Protein AF-A0A537QPL7-F1 (afdb_monomer_lite)

Secondary structure (DSSP, 8-state):
-TTS-EEESS-S-TTTTTS-S-SS---SSEEE--S--GGGGGHHHHHHHHH-TT--EEEEEE-TT-HHHHHHHHHHHHHGGGGT-EEEEEE--SHHHHHHS-----S----EEEHHHHHHTT----HHHHTT-SEEE-

Radius of gyration: 18.98 Å; chains: 1; bounding box: 43×35×53 Å

Structure (mmCIF, N/CA/C/O backbone):
data_AF-A0A537QPL7-F1
#
_entry.id   AF-A0A537QPL7-F1
#
loop_
_atom_site.group_PDB
_atom_site.id
_atom_site.type_symbol
_atom_site.label_atom_id
_atom_site.label_alt_id
_atom_site.label_comp_id
_atom_site.label_asym_id
_atom_site.label_entity_id
_atom_site.label_seq_id
_atom_site.pdbx_PDB_ins_code
_atom_site.Cartn_x
_atom_site.Cartn_y
_atom_site.Cartn_z
_atom_site.occupancy
_atom_site.B_iso_or_equiv
_atom_site.auth_seq_id
_atom_site.auth_comp_id
_atom_site.auth_asym_id
_atom_site.auth_atom_id
_atom_site.pdbx_PDB_model_num
ATOM 1 N N . THR A 1 1 ? 13.970 6.867 -31.716 1.00 57.56 1 THR A N 1
ATOM 2 C CA . THR A 1 1 ? 13.272 7.610 -30.640 1.00 57.56 1 THR A CA 1
ATOM 3 C C . THR A 1 1 ? 14.039 7.660 -29.311 1.00 57.56 1 THR A C 1
ATOM 5 O O . THR A 1 1 ? 13.496 8.160 -28.341 1.00 57.56 1 THR A O 1
ATOM 8 N N . ARG A 1 2 ? 15.315 7.231 -29.242 1.00 64.94 2 ARG A N 1
ATOM 9 C CA . ARG A 1 2 ? 16.100 7.071 -27.993 1.00 64.94 2 ARG A CA 1
ATOM 10 C C . ARG A 1 2 ? 16.784 8.341 -27.443 1.00 64.94 2 ARG A C 1
ATOM 12 O O . ARG A 1 2 ? 17.618 8.237 -26.555 1.00 64.94 2 ARG A O 1
ATOM 19 N N . THR A 1 3 ? 16.497 9.521 -27.991 1.00 82.88 3 THR A N 1
ATOM 20 C CA . THR A 1 3 ? 17.221 10.768 -27.666 1.00 82.88 3 THR A CA 1
A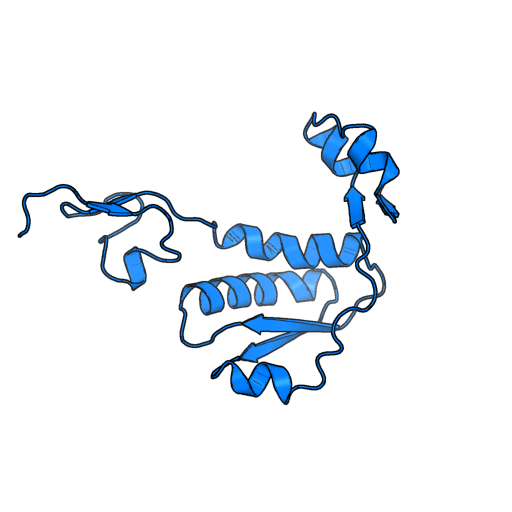TOM 21 C C . THR A 1 3 ? 16.399 11.791 -26.890 1.00 82.88 3 THR A C 1
ATOM 23 O O . THR A 1 3 ? 16.978 12.715 -26.330 1.00 82.88 3 THR A O 1
ATOM 26 N N . VAL A 1 4 ? 15.072 11.649 -26.836 1.00 92.06 4 VAL A N 1
ATOM 27 C CA . VAL A 1 4 ? 14.211 12.546 -26.050 1.00 92.06 4 VAL A CA 1
ATOM 28 C C . VAL A 1 4 ? 14.191 12.041 -24.607 1.00 92.06 4 VAL A C 1
ATOM 30 O O . VAL A 1 4 ? 13.799 10.891 -24.412 1.00 92.06 4 VAL A O 1
ATOM 33 N N . PRO A 1 5 ? 14.608 12.829 -23.600 1.00 92.75 5 PRO A N 1
ATOM 34 C CA . PRO A 1 5 ? 14.508 12.415 -22.204 1.00 92.75 5 PRO A CA 1
ATOM 35 C C . PRO A 1 5 ? 13.051 12.155 -21.804 1.00 92.75 5 PRO A C 1
ATOM 37 O O . PRO A 1 5 ? 12.174 12.972 -22.085 1.00 92.75 5 PRO A O 1
ATOM 40 N N . ILE A 1 6 ? 12.798 11.026 -21.145 1.00 93.19 6 ILE A N 1
ATOM 41 C CA . ILE A 1 6 ? 11.480 10.636 -20.637 1.00 93.19 6 ILE A CA 1
ATOM 42 C C . ILE A 1 6 ? 11.535 10.686 -19.114 1.00 93.19 6 ILE A C 1
ATOM 44 O O . ILE A 1 6 ? 12.391 10.049 -18.501 1.00 93.19 6 ILE A O 1
ATOM 48 N N . VAL A 1 7 ? 10.611 11.432 -18.509 1.00 93.44 7 VAL A N 1
ATOM 49 C CA . VAL A 1 7 ? 10.455 11.493 -17.053 1.00 93.44 7 VAL A CA 1
ATOM 50 C C . VAL A 1 7 ? 9.090 10.932 -16.682 1.00 93.44 7 VAL A C 1
ATOM 52 O O . VAL A 1 7 ? 8.070 11.529 -17.022 1.00 93.44 7 VAL A O 1
ATOM 55 N N . PHE A 1 8 ? 9.056 9.786 -16.003 1.00 91.00 8 PHE A N 1
ATOM 56 C CA . PHE A 1 8 ? 7.815 9.228 -15.471 1.00 91.00 8 PHE A CA 1
ATOM 57 C C . PHE A 1 8 ? 7.509 9.786 -14.075 1.00 91.00 8 PHE A C 1
ATOM 59 O O . PHE A 1 8 ? 8.403 9.987 -13.254 1.00 91.00 8 PHE A O 1
ATOM 66 N N . ALA A 1 9 ? 6.228 10.041 -13.803 1.00 86.75 9 ALA A N 1
ATOM 67 C CA . ALA A 1 9 ? 5.784 10.653 -12.548 1.00 86.75 9 ALA A CA 1
ATOM 68 C C . ALA A 1 9 ? 5.030 9.692 -11.616 1.00 86.75 9 ALA A C 1
ATOM 70 O O . ALA A 1 9 ? 4.877 9.999 -10.440 1.00 86.75 9 ALA A O 1
ATOM 71 N N . ASN A 1 10 ? 4.513 8.573 -12.134 1.00 81.69 10 ASN A N 1
ATOM 72 C CA . ASN A 1 10 ? 3.596 7.718 -11.379 1.00 81.69 10 ASN A CA 1
ATOM 73 C C . ASN A 1 10 ? 3.661 6.251 -11.832 1.00 81.69 10 ASN A C 1
ATOM 75 O O . ASN A 1 10 ? 2.658 5.647 -12.203 1.00 81.69 10 ASN A O 1
ATOM 79 N N . VAL A 1 11 ? 4.874 5.701 -11.889 1.00 84.25 11 VAL A N 1
ATOM 80 C CA . VAL A 1 11 ? 5.094 4.297 -12.262 1.00 84.25 11 VAL A CA 1
ATOM 81 C C . VAL A 1 11 ? 5.376 3.500 -10.999 1.00 84.25 11 VAL A C 1
ATOM 83 O O . VAL A 1 11 ? 6.274 3.846 -10.233 1.00 84.25 11 VAL A O 1
ATOM 86 N N . ALA A 1 12 ? 4.582 2.453 -10.780 1.00 79.19 12 ALA A N 1
ATOM 87 C CA . ALA A 1 12 ? 4.665 1.642 -9.573 1.00 79.19 12 ALA A CA 1
ATOM 88 C C . ALA A 1 12 ? 5.907 0.741 -9.554 1.00 79.19 12 ALA A C 1
ATOM 90 O O . ALA A 1 12 ? 6.526 0.611 -8.507 1.00 79.19 12 ALA A O 1
ATOM 91 N N . ASP A 1 13 ? 6.292 0.171 -10.699 1.00 84.50 13 ASP A N 1
ATOM 92 C CA . ASP A 1 13 ? 7.541 -0.581 -10.841 1.00 84.50 13 ASP A CA 1
ATOM 93 C C . ASP A 1 13 ? 8.175 -0.324 -12.219 1.00 84.50 13 ASP A C 1
ATOM 95 O O . ASP A 1 13 ? 7.786 -0.939 -13.214 1.00 84.50 13 ASP A O 1
ATOM 99 N N . PRO A 1 14 ? 9.109 0.636 -12.331 1.00 88.25 14 PRO A N 1
ATOM 100 C CA . PRO A 1 14 ? 9.710 0.977 -13.615 1.00 88.25 14 PRO A CA 1
ATOM 101 C C . PRO A 1 14 ? 10.740 -0.060 -14.084 1.00 88.25 14 PRO A C 1
ATOM 103 O O . PRO A 1 14 ? 11.089 -0.051 -15.265 1.00 88.25 14 PRO A O 1
ATOM 106 N N . VAL A 1 15 ? 11.231 -0.927 -13.188 1.00 88.50 15 VAL A N 1
ATOM 107 C CA . VAL A 1 15 ? 12.171 -2.000 -13.541 1.00 88.50 15 VAL A CA 1
ATOM 108 C C . VAL A 1 15 ? 11.401 -3.146 -14.182 1.00 88.50 15 VAL A C 1
ATOM 110 O O . VAL A 1 15 ? 11.720 -3.547 -15.297 1.00 88.50 15 VAL A O 1
ATOM 113 N N . ASP A 1 16 ? 10.339 -3.612 -13.527 1.00 85.19 16 ASP A N 1
ATOM 114 C CA . ASP A 1 16 ? 9.484 -4.680 -14.054 1.00 85.19 16 ASP A CA 1
ATOM 115 C C . ASP A 1 16 ? 8.754 -4.255 -15.341 1.00 85.19 16 ASP A C 1
ATOM 117 O O . ASP A 1 16 ? 8.661 -5.024 -16.296 1.00 85.19 16 ASP A O 1
ATOM 121 N N . ALA A 1 17 ? 8.348 -2.982 -15.440 1.00 85.88 17 ALA A N 1
ATOM 122 C CA . ALA A 1 17 ? 7.798 -2.415 -16.674 1.00 85.88 17 ALA A CA 1
ATOM 123 C C . ALA A 1 17 ? 8.831 -2.274 -17.816 1.00 85.88 17 ALA A C 1
ATOM 125 O O . ALA A 1 17 ? 8.465 -1.912 -18.937 1.00 85.88 17 ALA A O 1
ATOM 126 N N . GLY A 1 18 ? 10.121 -2.511 -17.547 1.00 89.12 18 GLY A N 1
ATOM 127 C CA . GLY A 1 18 ? 11.202 -2.402 -18.527 1.00 89.12 18 GLY A CA 1
ATOM 128 C C . GLY A 1 18 ? 11.526 -0.966 -18.946 1.00 89.12 18 GLY A C 1
ATOM 129 O O . GLY A 1 18 ? 12.123 -0.749 -20.002 1.00 89.12 18 GLY A O 1
ATOM 130 N N . PHE A 1 19 ? 11.121 0.031 -18.156 1.00 90.56 19 PHE A N 1
ATOM 131 C CA . PHE A 1 19 ? 11.454 1.432 -18.419 1.00 90.56 19 PHE A CA 1
ATOM 132 C C . PHE A 1 19 ? 12.895 1.755 -18.031 1.00 90.56 19 PHE A C 1
ATOM 134 O O . PHE A 1 19 ? 13.505 2.624 -18.654 1.00 90.56 19 PHE A O 1
ATOM 141 N N . VAL A 1 20 ? 13.427 1.080 -17.010 1.00 92.94 20 VAL A N 1
ATOM 142 C CA . VAL A 1 20 ? 14.781 1.294 -16.487 1.00 92.94 20 VAL A CA 1
ATOM 143 C C . VAL A 1 20 ? 15.443 -0.036 -16.118 1.00 92.94 20 VAL A C 1
ATOM 145 O O . VAL A 1 20 ? 14.769 -0.942 -15.641 1.00 92.94 20 VAL A O 1
ATOM 148 N N . ASP A 1 21 ? 16.766 -0.142 -16.267 1.00 93.75 21 ASP A N 1
ATOM 149 C CA . ASP A 1 21 ? 17.511 -1.358 -15.886 1.00 93.75 21 ASP A CA 1
ATOM 150 C C . ASP A 1 21 ? 17.548 -1.562 -14.361 1.00 93.75 21 ASP 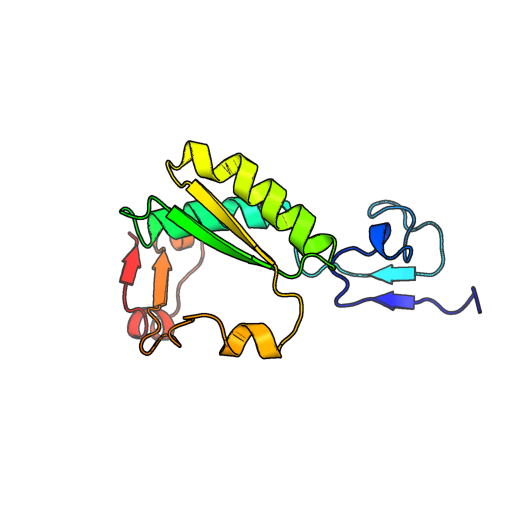A C 1
ATOM 152 O O . ASP A 1 21 ? 17.558 -2.683 -13.855 1.00 93.75 21 ASP A O 1
ATOM 156 N N . SER A 1 22 ? 17.619 -0.461 -13.607 1.00 92.62 22 SER A N 1
ATOM 157 C CA . SER A 1 22 ? 17.597 -0.454 -12.144 1.00 92.62 22 SER A CA 1
ATOM 158 C C . SER A 1 22 ? 17.218 0.925 -11.603 1.00 92.62 22 SER A C 1
ATOM 160 O O . SER A 1 22 ? 17.418 1.940 -12.274 1.00 92.62 22 SER A O 1
ATOM 162 N N . LEU A 1 23 ? 16.757 0.982 -10.350 1.00 88.44 23 LEU A N 1
ATOM 163 C CA . LEU A 1 23 ? 16.424 2.252 -9.689 1.00 88.44 23 LEU A CA 1
ATOM 164 C C . LEU A 1 23 ? 17.651 3.153 -9.495 1.00 88.44 23 LEU A C 1
ATOM 166 O O . LEU A 1 23 ? 17.569 4.366 -9.658 1.00 88.44 23 LEU A O 1
ATOM 170 N N . ALA A 1 24 ? 18.804 2.564 -9.167 1.00 91.31 24 ALA A N 1
ATOM 171 C CA . ALA A 1 24 ? 20.035 3.318 -8.937 1.00 91.31 24 ALA A CA 1
ATOM 172 C C . ALA A 1 24 ? 20.704 3.781 -10.243 1.00 91.31 24 ALA A C 1
ATOM 174 O O . ALA A 1 24 ? 21.425 4.780 -10.251 1.00 91.31 24 ALA A O 1
ATOM 175 N N . ARG A 1 25 ? 20.519 3.035 -11.339 1.00 93.38 25 ARG A N 1
ATOM 176 C CA . ARG A 1 25 ? 21.120 3.303 -12.652 1.00 93.38 25 ARG A CA 1
ATOM 177 C C . ARG A 1 25 ? 20.136 2.913 -13.761 1.00 93.38 25 ARG A C 1
ATOM 179 O O . ARG A 1 25 ? 20.075 1.733 -14.105 1.00 93.38 25 ARG A O 1
ATOM 186 N N . PRO A 1 26 ? 19.407 3.884 -14.339 1.00 93.44 26 PRO A N 1
ATOM 187 C CA . PRO A 1 26 ? 18.341 3.582 -15.290 1.00 93.44 26 PRO A CA 1
ATOM 188 C C . PRO A 1 26 ? 18.760 2.991 -16.642 1.00 93.44 26 PRO A C 1
ATOM 190 O O . PRO A 1 26 ? 17.937 2.373 -17.305 1.00 93.44 26 PRO A O 1
ATOM 193 N N . GLY A 1 27 ? 20.011 3.191 -17.073 1.00 93.56 27 GLY A N 1
ATOM 194 C CA . GLY A 1 27 ? 20.573 2.548 -18.273 1.00 93.56 27 GLY A CA 1
ATOM 195 C C . GLY A 1 27 ? 20.154 3.134 -19.633 1.00 93.56 27 GLY A C 1
ATOM 196 O O . GLY A 1 27 ? 20.768 2.809 -20.648 1.00 93.56 27 GLY A O 1
ATOM 197 N N . GLY A 1 28 ? 19.176 4.047 -19.677 1.00 92.25 28 GLY A N 1
ATOM 198 C CA . GLY A 1 28 ? 18.661 4.645 -20.917 1.00 92.25 28 GLY A CA 1
ATOM 199 C C . GLY A 1 28 ? 18.284 6.127 -20.804 1.00 92.25 28 GLY A C 1
ATOM 200 O O . GLY A 1 28 ? 18.816 6.864 -19.979 1.00 92.25 28 GLY A O 1
ATOM 201 N N . ASN A 1 29 ? 17.357 6.577 -21.657 1.00 94.31 29 ASN A N 1
ATOM 202 C CA . ASN A 1 29 ? 16.837 7.953 -21.673 1.00 94.31 29 ASN A CA 1
ATOM 203 C C . ASN A 1 29 ? 15.597 8.159 -20.780 1.00 94.31 29 ASN A C 1
ATOM 205 O O . ASN A 1 29 ? 15.017 9.245 -20.810 1.00 94.31 29 ASN A O 1
ATOM 209 N N . ALA A 1 30 ? 15.176 7.137 -20.029 1.00 93.94 30 ALA A N 1
ATOM 210 C CA . ALA A 1 30 ? 14.047 7.192 -19.106 1.00 93.94 30 ALA A CA 1
ATOM 211 C C . ALA A 1 30 ? 14.520 7.260 -17.645 1.00 93.94 30 ALA A C 1
ATOM 213 O O . ALA A 1 30 ? 15.464 6.580 -17.249 1.00 93.94 30 ALA A O 1
ATOM 214 N N . THR A 1 31 ? 13.859 8.095 -16.847 1.00 93.38 31 THR A N 1
ATOM 215 C CA . THR A 1 31 ? 14.058 8.242 -15.395 1.00 93.38 31 THR A CA 1
ATOM 216 C C . THR A 1 31 ? 12.761 8.745 -14.752 1.00 93.38 31 THR A C 1
ATOM 218 O O . THR A 1 31 ? 11.799 9.022 -15.468 1.00 93.38 31 THR A O 1
ATOM 221 N N . GLY A 1 32 ? 12.690 8.883 -13.428 1.00 90.69 32 GLY A N 1
ATOM 222 C CA . GLY A 1 32 ? 11.501 9.445 -12.790 1.00 90.69 32 GLY A CA 1
ATOM 223 C C . GLY A 1 32 ? 11.336 9.121 -11.313 1.00 90.69 32 GLY A C 1
ATOM 224 O O . GLY A 1 32 ? 12.304 8.852 -10.605 1.00 90.69 32 GLY A O 1
ATOM 225 N N . PHE A 1 33 ? 10.082 9.170 -10.869 1.00 85.88 33 PHE A N 1
ATOM 226 C CA . PHE A 1 33 ? 9.678 8.980 -9.478 1.00 85.88 33 PHE A CA 1
ATOM 227 C C . PHE A 1 33 ? 8.725 7.791 -9.341 1.00 85.88 33 PHE A C 1
ATOM 229 O O . PHE A 1 33 ? 7.841 7.586 -10.177 1.00 85.88 33 PHE A O 1
ATOM 236 N N . MET A 1 34 ? 8.901 7.030 -8.262 1.00 80.56 34 MET A N 1
ATOM 237 C CA . MET A 1 34 ? 7.962 5.997 -7.828 1.00 80.56 34 MET A CA 1
ATOM 238 C C . MET A 1 34 ? 6.999 6.573 -6.791 1.00 80.56 34 MET A C 1
ATOM 240 O O . MET A 1 34 ? 7.402 7.375 -5.949 1.00 80.56 34 MET A O 1
ATOM 244 N N . GLN A 1 35 ? 5.735 6.146 -6.838 1.00 67.56 35 GLN A N 1
ATOM 245 C CA . GLN A 1 35 ? 4.703 6.613 -5.906 1.00 67.56 35 GLN A CA 1
ATOM 246 C C . GLN A 1 35 ? 4.853 6.002 -4.504 1.00 67.56 35 GLN A C 1
ATOM 248 O O . GLN A 1 35 ? 4.577 6.670 -3.512 1.00 67.56 35 GLN A O 1
ATOM 253 N N . PHE A 1 36 ? 5.293 4.743 -4.417 1.00 66.69 36 PHE A N 1
ATOM 254 C CA . PHE A 1 36 ? 5.403 4.009 -3.159 1.00 66.69 36 PHE A CA 1
ATOM 255 C C . PHE A 1 36 ? 6.665 3.149 -3.123 1.00 66.69 36 PHE A C 1
ATOM 257 O O . PHE A 1 36 ? 7.025 2.515 -4.112 1.00 66.69 36 PHE A O 1
ATOM 264 N N . GLU A 1 37 ? 7.304 3.107 -1.956 1.00 70.12 37 GLU A N 1
ATOM 265 C CA . GLU A 1 37 ? 8.330 2.119 -1.618 1.00 70.12 37 GLU A CA 1
ATOM 266 C C . GLU A 1 37 ? 7.608 0.881 -1.048 1.00 70.12 37 GLU A C 1
ATOM 268 O O . GLU A 1 37 ? 6.730 1.013 -0.190 1.00 70.12 37 GLU A O 1
ATOM 273 N N . TYR A 1 38 ? 7.929 -0.315 -1.544 1.00 71.69 38 TYR A N 1
ATOM 274 C CA . TYR A 1 38 ? 7.346 -1.589 -1.109 1.00 71.69 38 TYR A CA 1
ATOM 275 C C . TYR A 1 38 ? 7.404 -1.836 0.406 1.00 71.69 38 TYR A C 1
ATOM 277 O O . TYR A 1 38 ? 6.470 -2.401 0.972 1.00 71.69 38 TYR A O 1
ATOM 285 N N . SER A 1 39 ? 8.458 -1.386 1.079 1.00 73.06 39 SER A N 1
ATOM 286 C CA . SER A 1 39 ? 8.674 -1.490 2.519 1.00 73.06 39 SER A CA 1
ATOM 287 C C . SER A 1 39 ? 7.612 -0.757 3.333 1.00 73.06 39 SER A C 1
ATOM 289 O O . SER A 1 39 ? 7.296 -1.188 4.444 1.00 73.06 39 SER A O 1
ATOM 291 N N . LEU A 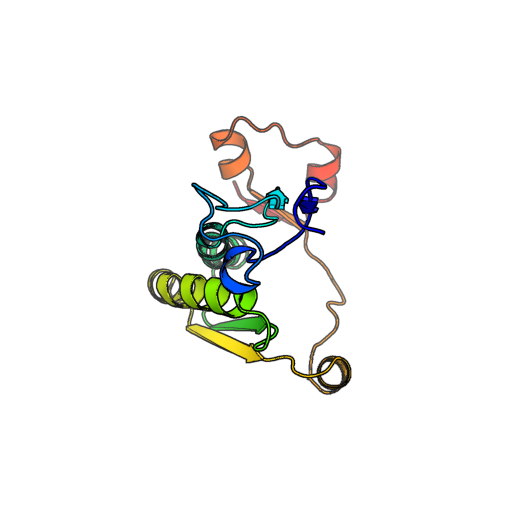1 40 ? 6.980 0.281 2.772 1.00 83.38 40 LEU A N 1
ATOM 292 C CA . LEU A 1 40 ? 5.877 0.974 3.432 1.00 83.38 40 LEU A CA 1
ATOM 293 C C . LEU A 1 40 ? 4.672 0.049 3.646 1.00 83.38 40 LEU A C 1
ATOM 295 O O . LEU A 1 40 ? 3.971 0.188 4.647 1.00 83.38 40 LEU A O 1
ATOM 299 N N . ALA A 1 41 ? 4.457 -0.931 2.764 1.00 87.19 41 ALA A N 1
ATOM 300 C CA . ALA A 1 41 ? 3.340 -1.865 2.884 1.00 87.19 41 ALA A CA 1
ATOM 301 C C . ALA A 1 41 ? 3.408 -2.690 4.183 1.00 87.19 41 ALA A C 1
ATOM 303 O O . ALA A 1 41 ? 2.373 -3.042 4.743 1.00 87.19 41 ALA A O 1
ATOM 304 N N . GLY A 1 42 ? 4.611 -2.925 4.725 1.00 89.44 42 GLY A N 1
ATOM 305 C CA . GLY A 1 42 ? 4.799 -3.602 6.012 1.00 89.44 42 GLY A CA 1
ATOM 306 C C . GLY A 1 42 ? 4.258 -2.815 7.211 1.00 89.44 42 GLY A C 1
ATOM 307 O O . GLY A 1 42 ? 3.925 -3.413 8.229 1.00 89.44 42 GLY A O 1
ATOM 308 N N . LYS A 1 43 ? 4.102 -1.490 7.083 1.00 91.56 43 LYS A N 1
ATOM 309 C CA . LYS A 1 43 ? 3.537 -0.627 8.130 1.00 91.56 43 LYS A CA 1
ATOM 310 C C . LYS A 1 43 ? 2.016 -0.629 8.171 1.00 91.56 43 LYS A C 1
ATOM 312 O O . LYS A 1 43 ? 1.451 -0.289 9.205 1.00 91.56 43 LYS A O 1
ATOM 317 N N . TRP A 1 44 ? 1.335 -1.023 7.096 1.00 92.69 44 TRP A N 1
ATOM 318 C CA . TRP A 1 44 ? -0.129 -1.025 7.091 1.00 92.69 44 TRP A CA 1
ATOM 319 C C . TRP A 1 44 ? -0.735 -2.025 8.086 1.00 92.69 44 TRP A C 1
ATOM 321 O O . TRP A 1 44 ? -1.653 -1.629 8.797 1.00 92.69 44 TRP A O 1
ATOM 331 N N . PRO A 1 45 ? -0.230 -3.268 8.229 1.00 93.56 45 PRO A N 1
ATOM 332 C CA . PRO A 1 45 ? -0.686 -4.172 9.285 1.00 93.56 45 PRO A CA 1
ATOM 333 C C . PRO A 1 45 ? -0.400 -3.658 10.701 1.00 93.56 45 PRO A C 1
ATOM 335 O O . PRO A 1 45 ? -1.222 -3.860 11.591 1.00 93.56 45 PRO A O 1
ATOM 338 N N . GLU A 1 46 ? 0.739 -2.985 10.913 1.00 91.50 46 GLU A N 1
ATOM 339 C CA . GLU A 1 46 ? 1.068 -2.360 12.204 1.00 91.50 46 GLU A CA 1
ATOM 340 C C . GLU A 1 46 ? 0.035 -1.279 12.543 1.00 91.50 46 GLU A C 1
ATOM 342 O O . GLU A 1 46 ? -0.583 -1.322 13.603 1.00 91.50 46 GLU A O 1
ATOM 347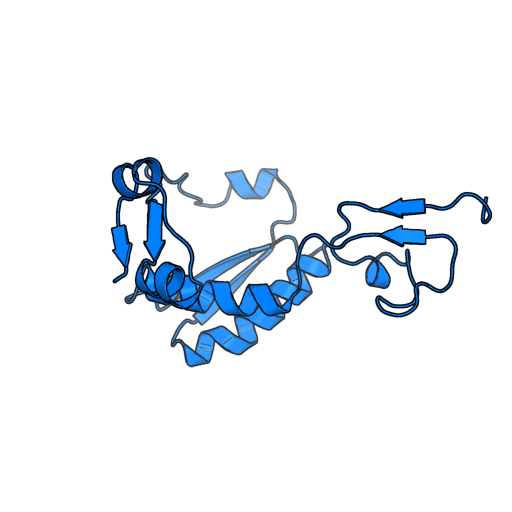 N N . LEU A 1 47 ? -0.230 -0.375 11.596 1.00 91.94 47 LEU A N 1
ATOM 348 C CA . LEU A 1 47 ? -1.231 0.677 11.747 1.00 91.94 47 LEU A CA 1
ATOM 349 C C . LEU A 1 47 ? -2.643 0.106 11.939 1.00 91.94 47 LEU A C 1
ATOM 351 O O . LEU A 1 47 ? -3.391 0.581 12.788 1.00 91.94 47 LEU A O 1
ATOM 355 N N . LEU A 1 48 ? -3.006 -0.942 11.194 1.00 91.31 48 LEU A N 1
ATOM 356 C CA . LEU A 1 48 ? -4.285 -1.633 11.364 1.00 91.31 48 LEU A CA 1
ATOM 357 C C . LEU A 1 48 ? -4.428 -2.191 12.783 1.00 91.31 48 LEU A C 1
ATOM 359 O O . LEU A 1 48 ? -5.514 -2.137 13.350 1.00 91.31 48 LEU A O 1
ATOM 363 N N . ARG A 1 49 ? -3.341 -2.705 13.369 1.00 89.94 49 ARG A N 1
ATOM 364 C CA . ARG A 1 49 ? -3.334 -3.201 14.747 1.00 89.94 49 ARG A CA 1
ATOM 365 C C . ARG A 1 49 ? -3.423 -2.077 15.777 1.00 89.94 49 ARG A C 1
ATOM 367 O O . ARG A 1 49 ? -4.037 -2.287 16.818 1.00 89.94 49 ARG A O 1
ATOM 374 N N . GLU A 1 50 ? -2.821 -0.922 15.505 1.00 89.75 50 GLU A N 1
ATOM 375 C CA . GLU A 1 50 ? -2.948 0.264 16.360 1.00 89.75 50 GLU A CA 1
ATOM 376 C C . GLU A 1 50 ? -4.386 0.791 16.384 1.00 89.75 50 GLU A C 1
ATOM 378 O O . GLU A 1 50 ? -4.901 1.068 17.461 1.00 89.75 50 GLU A O 1
ATOM 383 N N . ILE A 1 51 ? -5.035 0.874 15.218 1.00 89.56 51 ILE A N 1
ATOM 384 C CA . ILE A 1 51 ? -6.418 1.360 15.076 1.00 89.56 51 ILE A CA 1
ATOM 385 C C . ILE A 1 51 ? -7.426 0.320 15.583 1.00 89.56 51 ILE A C 1
ATOM 387 O O . ILE A 1 51 ? -8.390 0.643 16.264 1.00 89.56 51 ILE A O 1
ATOM 391 N N . ALA A 1 52 ? -7.221 -0.957 15.260 1.00 89.50 52 ALA A N 1
ATOM 392 C CA . ALA A 1 52 ? -8.149 -2.032 15.594 1.00 89.50 52 ALA A CA 1
ATOM 393 C C . ALA A 1 52 ? -7.417 -3.198 16.289 1.00 89.50 52 ALA A C 1
ATOM 395 O O . ALA A 1 52 ? -7.144 -4.237 15.672 1.00 89.50 52 ALA A O 1
ATOM 396 N N . PRO A 1 53 ? -7.146 -3.087 17.606 1.00 90.69 53 PRO A N 1
ATOM 397 C CA . PRO A 1 53 ? -6.335 -4.058 18.348 1.00 90.69 53 PRO A CA 1
ATOM 398 C C . PRO A 1 53 ? -6.872 -5.496 18.339 1.00 90.69 53 PRO A C 1
ATOM 400 O O . PRO A 1 53 ? -6.114 -6.443 18.543 1.00 90.69 53 PRO A O 1
ATOM 403 N N . GLY A 1 54 ? -8.178 -5.674 18.112 1.00 92.44 54 GLY A N 1
ATOM 404 C CA . GLY A 1 54 ? -8.843 -6.980 18.062 1.00 92.44 54 GLY A CA 1
ATOM 405 C C . GLY A 1 54 ? -8.766 -7.701 16.711 1.00 92.44 54 GLY A C 1
ATOM 406 O O . GLY A 1 54 ? -9.240 -8.833 16.606 1.00 92.44 54 GLY A O 1
ATOM 407 N N . VAL A 1 55 ? -8.197 -7.081 15.670 1.00 93.81 55 VAL A N 1
ATOM 408 C CA . VAL A 1 55 ? -8.097 -7.702 14.341 1.00 93.81 55 VAL A CA 1
ATOM 409 C C . VAL A 1 55 ? -7.158 -8.904 14.387 1.00 93.81 55 VAL A C 1
ATOM 411 O O . VAL A 1 55 ? -5.991 -8.791 14.754 1.00 93.81 55 VAL A O 1
ATOM 414 N N . THR A 1 56 ? -7.677 -10.060 13.976 1.00 94.69 56 THR A N 1
ATOM 415 C CA . THR A 1 56 ? -6.933 -11.328 13.852 1.00 94.69 56 THR A CA 1
ATOM 416 C C . THR A 1 56 ? -6.881 -11.844 12.417 1.00 94.69 56 THR A C 1
ATOM 418 O O . THR A 1 56 ? -6.050 -12.688 12.098 1.00 94.69 56 THR A O 1
ATOM 421 N N . ARG A 1 57 ? -7.748 -11.329 11.537 1.00 93.94 57 ARG A N 1
ATOM 422 C CA . ARG A 1 57 ? -7.811 -11.672 10.115 1.00 93.94 57 ARG A CA 1
ATOM 423 C C . ARG A 1 57 ? -8.047 -10.419 9.290 1.00 93.94 57 ARG A C 1
ATOM 425 O O . ARG A 1 57 ? -8.918 -9.6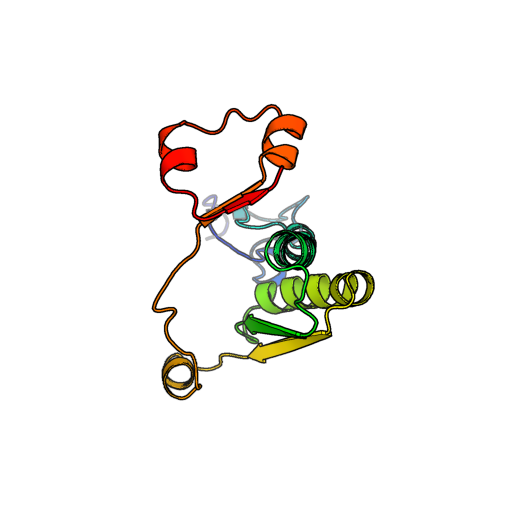25 9.636 1.00 93.94 57 ARG A O 1
ATOM 432 N N . ALA A 1 58 ? -7.318 -10.279 8.193 1.00 93.12 58 ALA A N 1
ATOM 433 C CA . ALA A 1 58 ? -7.503 -9.200 7.234 1.00 93.12 58 ALA A CA 1
ATOM 434 C C . ALA A 1 58 ? -7.409 -9.734 5.801 1.00 93.12 58 ALA A C 1
ATOM 436 O O . ALA A 1 58 ? -6.672 -10.677 5.510 1.00 93.12 58 ALA A O 1
ATOM 437 N N . ALA A 1 59 ? -8.162 -9.125 4.892 1.00 91.38 59 ALA A N 1
ATOM 438 C CA . ALA A 1 59 ? -8.075 -9.432 3.474 1.00 91.38 59 ALA A CA 1
ATOM 439 C C . ALA A 1 59 ? -7.435 -8.253 2.734 1.00 91.38 59 ALA A C 1
ATOM 441 O O . ALA A 1 59 ? -7.773 -7.099 2.997 1.00 91.38 59 ALA A O 1
ATOM 442 N N . VAL A 1 60 ? -6.502 -8.542 1.828 1.00 90.75 60 VAL A N 1
ATOM 443 C CA . VAL A 1 60 ? -5.799 -7.536 1.026 1.00 90.75 60 VAL A CA 1
ATOM 444 C C . VAL A 1 60 ? -6.331 -7.595 -0.394 1.00 90.75 60 VAL A C 1
ATOM 446 O O . VAL A 1 60 ? -6.046 -8.533 -1.140 1.00 90.75 60 VAL A O 1
ATOM 449 N N . LEU A 1 61 ? -7.111 -6.585 -0.756 1.00 87.00 61 LEU A N 1
ATOM 450 C CA . LEU A 1 61 ? -7.620 -6.406 -2.105 1.00 87.00 61 LEU A CA 1
ATOM 451 C C . LEU A 1 61 ? -6.481 -5.895 -2.989 1.00 87.00 61 LEU A C 1
ATOM 453 O O . LEU A 1 61 ? -5.862 -4.877 -2.682 1.00 87.00 61 LEU A O 1
ATOM 457 N N . ARG A 1 62 ? -6.188 -6.615 -4.069 1.00 84.69 62 ARG A N 1
ATOM 458 C CA . ARG A 1 62 ? -5.093 -6.302 -4.990 1.00 84.69 62 ARG A CA 1
ATOM 459 C C . ARG A 1 62 ? -5.447 -6.706 -6.412 1.00 84.69 62 ARG A C 1
ATOM 461 O O . ARG A 1 62 ? -6.228 -7.627 -6.621 1.00 84.69 62 ARG A O 1
ATOM 468 N N . ASP A 1 63 ? -4.802 -6.079 -7.381 1.00 82.94 63 ASP A N 1
ATOM 469 C CA . ASP A 1 63 ? -4.751 -6.603 -8.742 1.00 82.94 63 ASP A CA 1
ATOM 470 C C . ASP A 1 63 ? -3.548 -7.553 -8.858 1.00 82.94 63 ASP A C 1
ATOM 472 O O . ASP A 1 63 ? -2.412 -7.187 -8.542 1.00 82.94 63 ASP A O 1
ATOM 476 N N . ALA A 1 64 ? -3.796 -8.797 -9.268 1.00 80.19 64 ALA A N 1
ATOM 477 C CA . ALA A 1 64 ? -2.740 -9.791 -9.432 1.00 80.19 64 ALA A CA 1
ATOM 478 C C . ALA A 1 64 ? -1.898 -9.601 -10.694 1.00 80.19 64 ALA A C 1
ATOM 480 O O . ALA A 1 64 ? -0.789 -10.133 -10.744 1.00 80.19 64 ALA A O 1
ATOM 481 N N . ALA A 1 65 ? -2.410 -8.867 -11.682 1.00 81.94 65 ALA A N 1
ATOM 482 C CA . ALA A 1 65 ? -1.707 -8.552 -12.917 1.00 81.94 65 ALA A CA 1
ATOM 483 C C . ALA A 1 65 ? -0.684 -7.420 -12.735 1.00 81.94 65 ALA A C 1
ATOM 485 O O . ALA A 1 65 ? 0.174 -7.232 -13.595 1.00 81.94 65 ALA A O 1
ATOM 486 N N . ILE A 1 66 ? -0.745 -6.683 -11.621 1.00 79.06 66 ILE A N 1
ATOM 487 C CA . ILE A 1 66 ? 0.183 -5.593 -11.320 1.00 79.06 66 ILE A CA 1
ATOM 488 C C . ILE A 1 66 ? 1.267 -6.105 -10.365 1.00 79.06 66 ILE A C 1
ATOM 490 O O . ILE A 1 66 ? 0.997 -6.431 -9.205 1.00 79.06 66 ILE A O 1
ATOM 494 N N . SER A 1 67 ? 2.515 -6.139 -10.838 1.00 79.88 67 SER A N 1
ATOM 495 C CA . SER A 1 67 ? 3.685 -6.590 -10.069 1.00 79.88 67 SER A CA 1
ATOM 496 C C . SER A 1 67 ? 3.856 -5.842 -8.754 1.00 79.88 67 SER A C 1
ATOM 498 O O . SER A 1 67 ? 4.157 -6.461 -7.732 1.00 79.88 67 SER A O 1
ATOM 500 N N . SER A 1 68 ? 3.548 -4.545 -8.726 1.00 79.00 68 SER A N 1
ATOM 501 C CA . SER A 1 68 ? 3.608 -3.776 -7.487 1.00 79.00 68 SER A CA 1
ATOM 502 C C . SER A 1 68 ? 2.626 -4.274 -6.424 1.00 79.00 68 SER A C 1
ATOM 504 O O . SER A 1 68 ? 2.992 -4.387 -5.254 1.00 79.00 68 SER A O 1
ATOM 506 N N . GLY A 1 69 ? 1.414 -4.675 -6.819 1.00 82.56 69 GLY A N 1
ATOM 507 C CA . GLY A 1 69 ? 0.445 -5.304 -5.923 1.00 82.56 69 GLY A CA 1
ATOM 508 C C . GLY A 1 69 ? 0.907 -6.678 -5.429 1.00 82.56 69 GLY A C 1
ATOM 509 O O . GLY A 1 69 ? 0.515 -7.112 -4.345 1.00 82.56 69 GLY A O 1
ATOM 510 N N . VAL A 1 70 ? 1.738 -7.391 -6.203 1.00 86.31 70 VAL A N 1
ATOM 511 C CA . VAL A 1 70 ? 2.380 -8.656 -5.782 1.00 86.31 70 VAL A CA 1
ATOM 512 C C . VAL A 1 70 ? 3.454 -8.383 -4.743 1.00 86.31 70 VAL A C 1
ATOM 514 O O . VAL A 1 70 ? 3.422 -8.989 -3.671 1.00 86.31 70 VAL A O 1
ATOM 517 N N . GLY A 1 71 ? 4.345 -7.432 -5.020 1.00 86.56 71 GLY A N 1
ATOM 518 C CA . GLY A 1 71 ? 5.404 -7.029 -4.098 1.00 86.56 71 GLY A CA 1
ATOM 519 C C . GLY A 1 71 ? 4.854 -6.532 -2.760 1.00 86.56 71 GLY A C 1
ATOM 520 O O . GLY A 1 71 ? 5.275 -7.005 -1.707 1.00 86.56 71 GLY A O 1
ATOM 521 N N . GLN A 1 72 ? 3.853 -5.648 -2.786 1.00 88.81 72 GLN A N 1
ATOM 522 C CA . GLN A 1 72 ? 3.214 -5.120 -1.575 1.00 88.81 72 GLN A CA 1
ATOM 523 C C . GLN A 1 72 ? 2.576 -6.224 -0.723 1.00 88.81 72 GLN A C 1
ATOM 525 O O . GLN A 1 72 ? 2.784 -6.259 0.490 1.00 88.81 72 GLN A O 1
ATOM 530 N N . PHE A 1 73 ? 1.835 -7.154 -1.340 1.00 91.50 73 PHE A N 1
ATOM 531 C CA . PHE A 1 73 ? 1.222 -8.257 -0.601 1.00 91.50 73 PHE A CA 1
ATOM 532 C C . PHE A 1 73 ? 2.269 -9.184 0.026 1.00 91.50 73 PHE A C 1
ATOM 534 O O . PHE A 1 73 ? 2.106 -9.578 1.177 1.00 91.50 73 PHE A O 1
ATOM 541 N N . ALA A 1 74 ? 3.362 -9.485 -0.682 1.00 91.19 74 ALA A N 1
ATOM 542 C CA . ALA A 1 74 ? 4.439 -10.312 -0.139 1.00 91.19 74 ALA A CA 1
ATOM 543 C C . ALA A 1 74 ? 5.069 -9.686 1.120 1.00 91.19 74 ALA A C 1
ATOM 545 O O . ALA A 1 74 ? 5.303 -10.386 2.106 1.00 91.19 74 ALA A O 1
ATOM 546 N N . VAL A 1 75 ? 5.281 -8.364 1.122 1.00 92.69 75 VAL A N 1
ATOM 547 C CA . VAL A 1 75 ? 5.778 -7.634 2.301 1.00 92.69 75 VAL A CA 1
ATOM 548 C C . VAL A 1 75 ? 4.769 -7.697 3.452 1.00 92.69 75 VAL A C 1
ATOM 550 O O . VAL A 1 75 ? 5.144 -8.027 4.576 1.00 92.69 75 VAL A O 1
ATOM 553 N N . ILE A 1 76 ? 3.484 -7.444 3.185 1.00 94.75 76 ILE A N 1
ATOM 554 C CA . ILE A 1 76 ? 2.412 -7.539 4.192 1.00 94.75 76 ILE A CA 1
ATOM 555 C C . ILE A 1 76 ? 2.358 -8.944 4.802 1.00 94.75 76 ILE A C 1
ATOM 557 O O . ILE A 1 76 ? 2.334 -9.091 6.024 1.00 94.75 76 ILE A O 1
ATOM 561 N N . GLN A 1 77 ? 2.375 -9.976 3.958 1.00 94.81 77 GLN A N 1
ATOM 562 C CA . GLN A 1 77 ? 2.312 -11.376 4.367 1.00 94.81 77 GLN A CA 1
ATOM 563 C C . GLN A 1 77 ? 3.503 -11.783 5.240 1.00 94.81 77 GLN A C 1
ATOM 565 O O . GLN A 1 77 ? 3.334 -12.585 6.156 1.00 94.81 77 GLN A O 1
ATOM 570 N N . ALA A 1 78 ? 4.686 -11.213 4.999 1.00 94.25 78 ALA A N 1
ATOM 571 C CA . ALA A 1 78 ? 5.868 -11.476 5.811 1.00 94.25 78 ALA A CA 1
ATOM 572 C C . ALA A 1 78 ? 5.764 -10.885 7.230 1.00 94.25 78 ALA A C 1
ATOM 574 O O . ALA A 1 78 ? 6.251 -11.494 8.181 1.00 94.25 78 ALA A O 1
ATOM 575 N N . VAL A 1 79 ? 5.130 -9.716 7.390 1.00 94.50 79 VAL A N 1
ATOM 576 C CA . VAL A 1 79 ? 5.070 -8.999 8.680 1.00 94.50 79 VAL A CA 1
ATOM 577 C C . VAL A 1 79 ? 3.843 -9.385 9.511 1.00 94.50 79 VAL A C 1
ATOM 579 O O . VAL A 1 79 ? 3.942 -9.499 10.734 1.00 94.50 79 VAL A O 1
ATOM 582 N N . ALA A 1 80 ? 2.695 -9.633 8.875 1.00 94.62 80 ALA A N 1
ATOM 583 C CA . ALA A 1 80 ? 1.411 -9.838 9.550 1.00 94.62 80 ALA A CA 1
ATOM 584 C C . ALA A 1 80 ? 1.395 -10.932 10.650 1.00 94.62 80 ALA A C 1
ATOM 586 O O . ALA A 1 80 ? 0.805 -10.680 11.707 1.00 94.62 80 ALA A O 1
ATOM 587 N N . PRO A 1 81 ? 2.087 -12.087 10.512 1.00 95.06 81 PRO A N 1
ATOM 588 C CA . PRO A 1 81 ? 2.121 -13.107 11.564 1.00 95.06 81 PRO A CA 1
ATOM 589 C C . PRO A 1 81 ? 2.712 -12.604 12.886 1.00 95.06 81 PRO A C 1
ATOM 591 O O . PRO A 1 81 ? 2.221 -12.969 13.952 1.00 95.06 81 PRO A O 1
ATOM 594 N N . SER A 1 82 ? 3.721 -11.725 12.832 1.00 95.19 82 SER A N 1
ATOM 595 C CA . SER A 1 82 ? 4.331 -11.127 14.032 1.00 95.19 82 SER A CA 1
ATOM 596 C C . SER A 1 82 ? 3.365 -10.235 14.820 1.00 95.19 82 SER A C 1
ATOM 598 O O . SER A 1 82 ? 3.545 -10.029 16.018 1.00 95.19 82 SER A O 1
ATOM 600 N N . LEU A 1 83 ? 2.305 -9.762 14.161 1.00 94.88 83 LEU A N 1
ATOM 601 C CA . LEU A 1 83 ? 1.241 -8.944 14.739 1.00 94.88 83 LEU A CA 1
ATOM 602 C C . LEU A 1 83 ? 0.014 -9.783 15.136 1.00 94.88 83 LEU A C 1
ATOM 604 O O . LEU A 1 83 ? -0.979 -9.238 15.618 1.00 94.88 83 LEU A O 1
ATOM 608 N N . GLY A 1 84 ? 0.065 -11.105 14.931 1.00 94.62 84 GLY A N 1
ATOM 609 C CA . GLY A 1 84 ? -1.057 -12.013 15.164 1.00 94.62 84 GLY A CA 1
ATOM 610 C C . GLY A 1 84 ? -2.214 -11.817 14.181 1.00 94.62 84 GLY A C 1
ATOM 611 O O . GLY A 1 84 ? -3.363 -12.069 14.547 1.00 94.62 84 GLY A O 1
ATOM 612 N N . ILE A 1 85 ? -1.925 -11.338 12.965 1.00 96.38 85 ILE A N 1
ATOM 613 C CA . ILE A 1 85 ? -2.910 -11.127 11.900 1.00 96.38 85 ILE A CA 1
ATOM 614 C C . ILE A 1 85 ? -2.664 -12.151 10.791 1.00 96.38 85 ILE A C 1
ATOM 616 O O . ILE A 1 85 ? -1.591 -12.201 10.192 1.00 96.38 85 ILE A O 1
ATOM 620 N N . GLU A 1 86 ? -3.676 -12.951 10.484 1.00 95.38 86 GLU A N 1
ATOM 621 C CA . GLU A 1 86 ? -3.708 -13.773 9.278 1.00 95.38 86 GLU A CA 1
ATOM 622 C C . GLU A 1 86 ? -4.172 -12.911 8.097 1.00 95.38 86 GLU A C 1
ATOM 624 O O . GLU A 1 86 ? -5.222 -12.264 8.159 1.00 95.38 86 GLU A O 1
ATOM 629 N N . VAL A 1 87 ? -3.392 -12.888 7.015 1.00 94.75 87 VAL A N 1
ATOM 630 C CA . VAL A 1 87 ? -3.716 -12.120 5.807 1.00 94.75 87 VAL A CA 1
ATOM 631 C C . VAL A 1 87 ? -3.983 -13.036 4.623 1.00 94.75 87 VAL A C 1
ATOM 633 O O . VAL A 1 87 ? -3.247 -13.990 4.382 1.00 94.75 87 VAL A O 1
ATOM 636 N N . SER A 1 88 ? -5.024 -12.716 3.858 1.00 91.94 88 SER A N 1
ATOM 637 C CA . SER A 1 88 ? -5.368 -13.416 2.617 1.00 91.94 88 SER A CA 1
ATOM 638 C C . SER A 1 88 ? -5.466 -12.427 1.452 1.00 91.94 88 SER A C 1
ATOM 640 O O . SER A 1 88 ? -5.964 -11.315 1.645 1.00 91.94 88 SER A O 1
ATOM 642 N N . PRO A 1 89 ? -4.979 -12.775 0.249 1.00 90.25 89 PRO A N 1
ATOM 643 C CA . PRO A 1 89 ? -5.126 -11.913 -0.910 1.00 90.25 89 PRO A CA 1
ATOM 644 C C . PRO A 1 89 ? -6.501 -12.112 -1.548 1.00 90.25 89 PRO A C 1
ATOM 646 O O . PRO A 1 89 ? -6.985 -13.236 -1.687 1.00 90.25 89 PRO A O 1
ATOM 649 N N . ILE A 1 90 ? -7.086 -11.018 -2.017 1.00 86.44 90 ILE A N 1
ATOM 650 C CA . ILE A 1 90 ? -8.236 -11.022 -2.917 1.00 86.44 90 ILE A CA 1
ATOM 651 C C . ILE A 1 90 ? -7.761 -10.407 -4.224 1.00 86.44 90 ILE A C 1
ATOM 653 O O . ILE A 1 90 ? -7.451 -9.218 -4.273 1.00 86.44 90 ILE A O 1
ATOM 657 N N . ASN A 1 91 ? -7.673 -11.229 -5.268 1.00 84.75 91 ASN A N 1
ATOM 658 C CA . ASN A 1 91 ? -7.270 -10.774 -6.592 1.00 84.75 91 ASN A CA 1
ATOM 659 C C . ASN A 1 91 ? -8.499 -10.234 -7.325 1.00 84.75 91 ASN A C 1
ATOM 661 O O . ASN A 1 91 ? -9.433 -10.987 -7.585 1.00 84.75 91 ASN A O 1
ATOM 665 N N . ILE A 1 92 ? -8.487 -8.948 -7.647 1.00 77.00 92 ILE A N 1
ATOM 666 C CA . ILE A 1 92 ? -9.523 -8.291 -8.436 1.00 77.00 92 ILE A CA 1
ATOM 667 C C . ILE A 1 92 ? -9.072 -8.368 -9.891 1.00 77.00 92 ILE A C 1
ATOM 669 O O . ILE A 1 92 ? -8.101 -7.713 -10.261 1.00 77.00 92 ILE A O 1
ATOM 673 N N . LEU A 1 93 ? -9.723 -9.217 -10.687 1.00 67.94 93 LEU A N 1
ATOM 674 C CA . LEU A 1 93 ? -9.353 -9.442 -12.091 1.00 67.94 93 LEU A CA 1
ATOM 675 C C . LEU A 1 93 ? -10.202 -8.606 -13.065 1.00 67.94 93 LEU A C 1
ATOM 677 O O . LEU A 1 93 ? -9.805 -8.418 -14.212 1.00 67.94 93 LEU A O 1
ATOM 681 N N . ASP A 1 94 ? -11.351 -8.093 -12.616 1.00 59.91 94 ASP A N 1
ATOM 682 C CA . ASP A 1 94 ? -12.263 -7.251 -13.396 1.00 59.91 94 ASP A CA 1
ATOM 683 C C . ASP A 1 94 ? -13.052 -6.309 -12.466 1.00 59.91 94 ASP A C 1
ATOM 685 O O . ASP A 1 94 ? -13.472 -6.697 -11.374 1.00 59.91 94 ASP A O 1
ATOM 689 N N . GLY A 1 95 ? -13.297 -5.071 -12.904 1.00 58.94 95 GLY A N 1
ATOM 690 C CA . GLY A 1 95 ? -14.077 -4.083 -12.149 1.00 58.94 95 GLY A CA 1
ATOM 691 C C . GLY A 1 95 ? -15.499 -4.562 -11.833 1.00 58.94 95 GLY A C 1
ATOM 692 O O . GLY A 1 95 ? -16.042 -4.218 -10.786 1.00 58.94 95 GLY A O 1
ATOM 693 N N . GLY A 1 96 ? -16.072 -5.433 -12.677 1.00 62.12 96 GLY A N 1
ATOM 694 C CA . GLY A 1 96 ? -17.373 -6.062 -12.431 1.00 62.12 96 GLY A CA 1
ATOM 695 C C . GLY A 1 96 ? -17.381 -7.110 -11.308 1.00 62.12 96 GLY A C 1
ATOM 696 O O . GLY A 1 96 ? -18.449 -7.447 -10.799 1.00 62.12 96 GLY A O 1
ATOM 697 N N . GLU A 1 97 ? -16.225 -7.644 -10.895 1.00 63.91 97 GLU A N 1
ATOM 698 C CA . GLU A 1 97 ? -16.140 -8.552 -9.740 1.00 63.91 97 GLU A CA 1
ATOM 699 C C . GLU A 1 97 ? -16.233 -7.814 -8.406 1.00 63.91 97 GLU A C 1
ATOM 701 O O . GLU A 1 97 ? -16.726 -8.392 -7.436 1.00 63.91 97 GLU A O 1
ATOM 706 N N . ILE A 1 98 ? -15.841 -6.535 -8.370 1.00 63.91 98 ILE A N 1
ATOM 707 C CA . ILE A 1 98 ? -15.938 -5.687 -7.174 1.00 63.91 98 ILE A CA 1
ATOM 708 C C . ILE A 1 98 ? -17.401 -5.574 -6.723 1.00 63.91 98 ILE A C 1
ATOM 710 O O . ILE A 1 98 ? -17.681 -5.676 -5.533 1.00 63.91 98 ILE A O 1
ATOM 714 N N . GLU A 1 99 ? -18.339 -5.441 -7.669 1.00 64.81 99 GLU A N 1
ATOM 715 C CA . GLU A 1 99 ? -19.782 -5.359 -7.383 1.00 64.81 99 GLU A CA 1
ATOM 716 C C . GLU A 1 99 ? -20.412 -6.704 -6.989 1.00 64.81 99 GLU A C 1
ATOM 718 O O . GLU A 1 99 ? -21.450 -6.735 -6.330 1.00 64.81 99 GLU A O 1
ATOM 723 N N . ARG A 1 100 ? -19.810 -7.830 -7.400 1.00 65.69 100 ARG A N 1
ATOM 724 C CA . ARG A 1 100 ? -20.291 -9.185 -7.066 1.00 65.69 100 ARG A CA 1
ATOM 725 C C . ARG A 1 100 ? -19.774 -9.682 -5.726 1.00 65.69 100 ARG A C 1
ATOM 727 O O . ARG A 1 100 ? -20.337 -10.615 -5.152 1.00 65.69 100 ARG A O 1
ATOM 734 N N . TRP A 1 101 ? -18.689 -9.094 -5.246 1.00 63.59 101 TRP A N 1
ATOM 735 C CA . TRP A 1 101 ? -18.202 -9.363 -3.912 1.00 63.59 101 TRP A CA 1
ATOM 736 C C . TRP A 1 101 ? -19.162 -8.776 -2.873 1.00 63.59 101 TRP A C 1
ATOM 738 O O . TRP A 1 101 ? -19.712 -7.697 -3.089 1.00 63.59 101 TRP A O 1
ATOM 748 N N . PRO A 1 102 ? -19.330 -9.420 -1.704 1.00 63.28 102 PRO A N 1
ATOM 749 C CA . PRO A 1 102 ? -20.045 -8.837 -0.574 1.00 63.28 102 PRO A CA 1
ATOM 750 C C . PRO A 1 102 ? -19.200 -7.724 0.075 1.00 63.28 102 PRO A C 1
ATOM 752 O O . PRO A 1 102 ? -19.000 -7.703 1.288 1.00 63.28 102 PRO A O 1
ATOM 755 N N . VAL A 1 103 ? -18.660 -6.804 -0.730 1.00 59.75 103 VAL A N 1
ATOM 756 C CA . VAL A 1 103 ? -18.111 -5.543 -0.253 1.00 59.75 103 VAL A CA 1
ATOM 757 C C . VAL A 1 103 ? -19.306 -4.737 0.221 1.00 59.75 103 VAL A C 1
ATOM 759 O O . VAL A 1 103 ? -20.085 -4.199 -0.564 1.00 59.75 103 VAL A O 1
ATOM 762 N N . GLN A 1 104 ? -19.473 -4.668 1.536 1.00 59.12 104 GLN A N 1
ATOM 763 C CA . GLN A 1 104 ? -20.285 -3.609 2.098 1.00 59.12 104 GLN A CA 1
ATOM 764 C C . GLN A 1 104 ? -19.542 -2.309 1.825 1.00 59.12 104 GLN A C 1
ATOM 766 O O . GLN A 1 104 ? -18.412 -2.133 2.281 1.00 59.12 104 GLN A O 1
ATOM 771 N N . VAL A 1 105 ? -20.160 -1.410 1.057 1.00 60.16 105 VAL A N 1
ATOM 772 C CA . VAL A 1 105 ? -19.673 -0.034 0.990 1.00 60.16 105 VAL A CA 1
ATOM 773 C C . VAL A 1 105 ? -19.651 0.471 2.431 1.00 60.16 105 VAL A C 1
ATOM 775 O O . VAL A 1 105 ? -20.697 0.396 3.088 1.00 60.16 105 VAL A O 1
ATOM 778 N N . PRO A 1 106 ? -18.500 0.939 2.948 1.00 60.69 106 PRO A N 1
ATOM 779 C CA . PRO A 1 106 ? -18.443 1.487 4.289 1.00 60.69 106 PRO A CA 1
ATOM 780 C C . PRO A 1 106 ? -19.475 2.608 4.382 1.00 60.69 106 PRO A C 1
ATOM 782 O O . PRO A 1 106 ? -19.369 3.632 3.708 1.00 60.69 106 PRO A O 1
ATOM 785 N N . THR A 1 107 ? -20.518 2.396 5.181 1.00 75.44 107 THR A N 1
ATOM 786 C CA . THR A 1 107 ? -21.526 3.430 5.448 1.00 75.44 107 THR A CA 1
ATOM 787 C C . THR A 1 107 ? -20.979 4.494 6.393 1.00 75.44 107 THR A C 1
ATOM 789 O O . THR A 1 107 ? -21.529 5.590 6.482 1.00 75.44 107 THR A O 1
ATOM 792 N N . LYS A 1 108 ? -19.872 4.178 7.071 1.00 74.69 108 LYS A N 1
ATOM 793 C CA . LYS A 1 108 ? -19.126 5.051 7.961 1.00 74.69 108 LYS A CA 1
ATOM 794 C C . LYS A 1 108 ? -17.635 4.895 7.671 1.00 74.69 108 LYS A C 1
ATOM 796 O O . LYS A 1 108 ? -17.140 3.776 7.555 1.00 74.69 108 LYS A O 1
ATOM 801 N N . TYR A 1 109 ? -16.945 6.021 7.570 1.00 76.94 109 TYR A N 1
ATOM 802 C CA . TYR A 1 109 ? -15.489 6.090 7.597 1.00 76.94 109 TYR A CA 1
ATOM 803 C C . TYR A 1 109 ? -15.094 6.656 8.954 1.00 76.94 109 TYR A C 1
ATOM 805 O O . TYR A 1 109 ? -15.704 7.633 9.383 1.00 76.94 109 TYR A O 1
ATOM 813 N N . GLU A 1 110 ? -14.116 6.040 9.614 1.00 83.31 110 GLU A N 1
ATOM 814 C CA . GLU A 1 110 ? -13.565 6.533 10.876 1.00 83.31 110 GLU A CA 1
ATOM 815 C C . GLU A 1 110 ? -12.177 7.117 10.623 1.00 83.31 110 GLU A C 1
ATOM 817 O O . GLU A 1 110 ? -11.294 6.453 10.072 1.00 83.31 110 GLU A O 1
ATOM 822 N N . LEU A 1 111 ? -11.995 8.386 10.981 1.00 87.75 111 LEU A N 1
ATOM 823 C CA . LEU A 1 111 ? -10.706 9.057 10.934 1.00 87.75 111 LEU A CA 1
ATOM 824 C C . LEU A 1 111 ? -9.982 8.854 12.268 1.00 87.75 111 LEU A C 1
ATOM 826 O O . LEU A 1 111 ? -10.265 9.550 13.239 1.00 87.75 111 LEU A O 1
ATOM 830 N N . ALA A 1 112 ? -9.015 7.939 12.296 1.00 90.44 112 ALA A N 1
ATOM 831 C CA . ALA A 1 112 ? -8.106 7.771 13.427 1.00 90.44 112 ALA A CA 1
ATOM 832 C C . ALA A 1 112 ? -6.818 8.591 13.227 1.00 90.44 112 ALA A C 1
ATOM 834 O O . ALA A 1 112 ? -6.198 8.543 12.160 1.00 90.44 112 ALA A O 1
ATOM 835 N N . ILE A 1 113 ? -6.390 9.334 14.252 1.00 9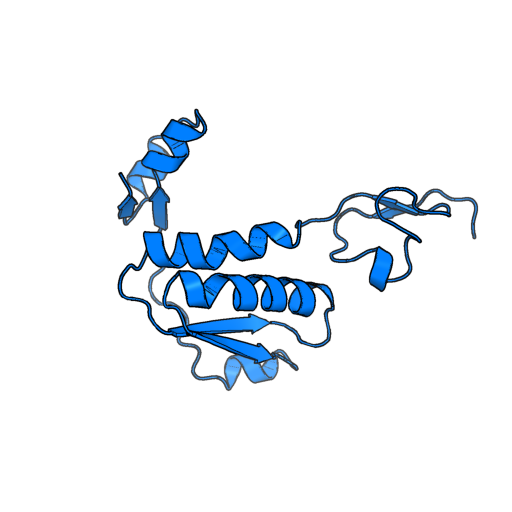1.75 113 ILE A N 1
ATOM 836 C CA . ILE A 1 113 ? -5.124 10.084 14.256 1.00 91.75 113 ILE A CA 1
ATOM 837 C C . ILE A 1 113 ? -4.231 9.582 15.388 1.00 91.75 113 ILE A C 1
ATOM 839 O O . ILE A 1 113 ? -4.597 9.661 16.556 1.00 91.75 113 ILE A O 1
ATOM 843 N N . ASN A 1 114 ? -3.014 9.145 15.055 1.00 92.31 114 ASN A N 1
ATOM 844 C CA . ASN A 1 114 ? -2.016 8.743 16.044 1.00 92.31 114 ASN A CA 1
ATOM 845 C C . ASN A 1 114 ? -1.162 9.936 16.512 1.00 92.31 114 ASN A C 1
ATOM 847 O O . ASN A 1 114 ? -0.204 10.349 15.850 1.00 92.31 114 ASN A O 1
ATOM 851 N N . LEU A 1 115 ? -1.520 10.486 17.674 1.00 93.94 115 LEU A N 1
ATOM 852 C CA . LEU A 1 115 ? -0.856 11.611 18.330 1.00 93.94 115 LEU A CA 1
ATOM 853 C C . LEU A 1 115 ? 0.509 11.235 18.893 1.00 93.94 115 LEU A C 1
ATOM 855 O O . LEU A 1 115 ? 1.437 12.045 18.807 1.00 93.94 115 LEU A O 1
ATOM 859 N N . LYS A 1 116 ? 0.673 10.003 19.385 1.00 91.81 116 LYS A N 1
ATOM 860 C CA . LYS A 1 116 ? 1.979 9.479 19.804 1.00 91.81 116 LYS A CA 1
ATOM 861 C C . LYS A 1 116 ? 2.992 9.553 18.672 1.00 91.81 116 LYS A C 1
ATOM 863 O O . LYS A 1 116 ? 4.096 10.079 18.834 1.00 91.81 116 LYS A O 1
ATOM 868 N N . THR A 1 117 ? 2.585 9.053 17.510 1.00 91.62 117 THR A N 1
ATOM 869 C CA . THR A 1 117 ? 3.399 9.022 16.301 1.00 91.62 117 THR A CA 1
ATOM 870 C C . THR A 1 117 ? 3.642 10.436 15.799 1.00 91.62 117 THR A C 1
ATOM 872 O O . THR A 1 117 ? 4.800 10.797 15.595 1.00 91.62 117 THR A O 1
ATOM 875 N N . ALA A 1 118 ? 2.606 11.278 15.707 1.00 93.12 118 ALA A N 1
ATOM 876 C CA . ALA A 1 118 ? 2.765 12.678 15.317 1.00 93.12 118 ALA A CA 1
ATOM 877 C C . ALA A 1 118 ? 3.791 13.407 16.203 1.00 93.12 118 ALA A C 1
ATOM 879 O O . ALA A 1 118 ? 4.716 14.034 15.689 1.00 93.12 118 ALA A O 1
ATOM 880 N N . LYS A 1 119 ? 3.709 13.235 17.528 1.00 92.69 119 LYS A N 1
ATOM 881 C CA . LYS A 1 119 ? 4.660 13.810 18.487 1.00 92.69 119 LYS A CA 1
ATOM 882 C C . LYS A 1 119 ? 6.078 13.271 18.295 1.00 92.69 119 LYS A C 1
ATOM 884 O O . LYS A 1 119 ? 7.022 14.057 18.308 1.00 92.69 119 LYS A O 1
ATOM 889 N N . SER A 1 120 ? 6.239 11.961 18.090 1.00 92.44 120 SER A N 1
ATOM 890 C CA . SER A 1 120 ? 7.553 11.341 17.847 1.00 92.44 120 SER A CA 1
ATOM 891 C C . SER A 1 120 ? 8.217 11.833 16.556 1.00 92.44 120 SER A C 1
ATOM 893 O O . SER A 1 120 ? 9.438 11.949 16.495 1.00 92.44 120 SER A O 1
ATOM 895 N N . LEU A 1 121 ? 7.405 12.181 15.554 1.00 92.50 121 LEU A N 1
ATOM 896 C CA . LEU A 1 121 ? 7.840 12.723 14.269 1.00 92.50 121 LEU A CA 1
ATOM 897 C C . LEU A 1 121 ? 7.993 14.254 14.278 1.00 92.50 121 LEU A C 1
ATOM 899 O O . LEU A 1 121 ? 8.367 14.830 13.259 1.00 92.50 121 LEU A O 1
ATOM 903 N N . GLY A 1 122 ? 7.692 14.931 15.393 1.00 93.69 122 GLY A N 1
ATOM 904 C CA . GLY A 1 122 ? 7.705 16.396 15.469 1.00 93.69 122 GLY A CA 1
ATOM 905 C C . GLY A 1 122 ? 6.610 17.073 14.633 1.00 93.69 122 GLY A C 1
ATOM 906 O O . GLY A 1 122 ? 6.732 18.248 14.291 1.00 93.69 122 GLY A O 1
ATOM 907 N N . LEU A 1 123 ? 5.547 16.343 14.287 1.00 95.12 123 LEU A N 1
ATOM 908 C CA . LEU A 1 123 ? 4.414 16.842 13.517 1.00 95.12 123 LEU A CA 1
ATOM 909 C C . LEU A 1 123 ? 3.377 17.478 14.447 1.00 95.12 123 LEU A C 1
ATOM 911 O O . LEU A 1 123 ? 2.921 16.868 15.414 1.00 95.12 123 LEU A O 1
ATOM 915 N N . VAL A 1 124 ? 2.959 18.699 14.115 1.00 94.81 124 VAL A N 1
ATOM 916 C CA . VAL A 1 124 ? 1.829 19.364 14.773 1.00 94.81 124 VAL A CA 1
ATOM 917 C C . VAL A 1 124 ? 0.567 19.040 13.986 1.00 94.81 124 VAL A C 1
ATOM 919 O O . VAL A 1 124 ? 0.427 19.466 12.840 1.00 94.81 124 VAL A O 1
ATOM 922 N N . VAL A 1 125 ? -0.358 18.298 14.595 1.00 94.38 125 VAL A N 1
ATOM 923 C CA . VAL A 1 125 ? -1.653 18.006 13.971 1.00 94.38 125 VAL A CA 1
ATOM 924 C C . VAL A 1 125 ? -2.546 19.252 14.066 1.00 94.38 125 VAL A C 1
ATOM 926 O O . VAL A 1 125 ? -2.805 19.726 15.175 1.00 94.38 125 VAL A O 1
ATOM 929 N N . PRO A 1 126 ? -3.033 19.806 12.940 1.00 96.31 126 PRO A N 1
ATOM 930 C CA . PRO A 1 126 ? -3.917 20.965 12.955 1.00 96.31 126 PRO A CA 1
ATOM 931 C C . PRO A 1 126 ? -5.198 20.712 13.768 1.00 96.31 126 PRO A C 1
ATOM 933 O O . PRO A 1 126 ? -5.807 19.649 13.615 1.00 96.31 126 PRO A O 1
ATOM 936 N N . PRO A 1 127 ? -5.696 21.699 14.540 1.00 94.56 127 PRO A N 1
ATOM 937 C CA . PRO A 1 127 ? -6.944 21.564 15.298 1.00 94.56 127 PRO A CA 1
ATOM 938 C C . PRO A 1 127 ? -8.152 21.166 14.442 1.00 94.56 127 PRO A C 1
ATOM 940 O O . PRO A 1 127 ? -9.050 20.480 14.915 1.00 94.56 127 PRO A O 1
ATOM 943 N N . THR A 1 128 ? -8.164 21.553 13.164 1.00 95.38 128 THR A N 1
ATOM 944 C CA . THR A 1 128 ? -9.216 21.184 12.207 1.00 95.38 128 THR A CA 1
ATOM 945 C C . THR A 1 128 ? -9.241 19.695 11.874 1.00 95.38 128 THR A C 1
ATOM 947 O O . THR A 1 128 ? -10.311 19.181 11.557 1.00 95.38 128 THR A O 1
ATOM 950 N N . LEU A 1 129 ? -8.098 19.004 11.935 1.00 92.38 129 LEU A N 1
ATOM 951 C CA . LEU A 1 129 ? -8.030 17.552 11.766 1.00 92.38 129 LEU A CA 1
ATOM 952 C C . LEU A 1 129 ? -8.383 16.835 13.066 1.00 92.38 129 LEU A C 1
ATOM 954 O O . LEU A 1 129 ? -9.153 15.885 13.027 1.00 92.38 129 LEU A O 1
ATOM 958 N N . LEU A 1 130 ? -7.910 17.343 14.209 1.00 92.00 130 LEU A N 1
ATOM 959 C CA . LEU A 1 130 ? -8.278 16.809 15.526 1.00 92.00 130 LEU A CA 1
ATOM 960 C C . LEU A 1 130 ? -9.791 16.852 15.750 1.00 92.00 130 LEU A C 1
ATOM 962 O O . LEU A 1 130 ? -10.375 15.879 16.204 1.00 92.00 130 LEU A O 1
ATOM 966 N N . ALA A 1 131 ? -10.439 17.952 15.362 1.00 92.06 131 ALA A N 1
ATOM 967 C CA . ALA A 1 131 ? -11.886 18.113 15.481 1.00 92.06 131 ALA A CA 1
ATOM 968 C C . ALA A 1 131 ? -12.700 17.189 14.554 1.00 92.06 131 ALA A C 1
ATOM 970 O O . ALA A 1 131 ? -13.911 17.081 14.726 1.00 92.06 131 ALA A O 1
ATOM 971 N N . ARG A 1 132 ? -12.065 16.574 13.546 1.00 93.00 132 ARG A N 1
ATOM 972 C CA . ARG A 1 132 ? -12.699 15.629 12.612 1.00 93.00 132 ARG A CA 1
ATOM 973 C C . ARG A 1 132 ? -12.354 14.174 12.908 1.00 93.00 132 ARG A C 1
ATOM 975 O O . ARG A 1 132 ? -12.916 13.307 12.251 1.00 93.00 132 ARG A O 1
ATOM 982 N N . ALA A 1 133 ? -11.407 13.921 13.807 1.00 91.94 133 ALA A N 1
ATOM 983 C CA . ALA A 1 133 ? -11.003 12.572 14.149 1.00 91.94 133 ALA A CA 1
ATOM 984 C C . ALA A 1 133 ? -12.106 11.891 14.964 1.00 91.94 133 ALA A C 1
ATOM 986 O O . ALA A 1 133 ? -12.595 12.450 15.945 1.00 91.94 133 ALA A O 1
ATOM 987 N N . ASP A 1 134 ? -12.472 10.684 14.556 1.00 93.06 134 ASP A N 1
ATOM 988 C CA . ASP A 1 134 ? -13.339 9.798 15.326 1.00 93.06 134 ASP A CA 1
ATOM 989 C C . ASP A 1 134 ? -12.558 9.140 16.473 1.00 93.06 134 ASP A C 1
ATOM 991 O O . ASP A 1 134 ? -13.126 8.840 17.522 1.00 93.06 134 ASP A O 1
ATOM 995 N N . GLU A 1 135 ? -11.245 8.963 16.293 1.00 90.69 135 GLU A N 1
ATOM 996 C CA . GLU A 1 135 ? -10.357 8.347 17.273 1.00 90.69 135 GLU A CA 1
ATOM 997 C C . GLU A 1 135 ? -8.998 9.058 17.331 1.00 90.69 135 GLU A C 1
ATOM 999 O O . GLU A 1 135 ? -8.405 9.416 16.310 1.00 90.69 135 GLU A O 1
ATOM 1004 N N . LEU A 1 136 ? -8.486 9.245 18.549 1.00 90.19 136 LEU A N 1
ATOM 1005 C CA . LEU A 1 136 ? -7.144 9.758 18.811 1.00 90.19 136 LEU A CA 1
ATOM 1006 C C . LEU A 1 136 ? -6.344 8.678 19.544 1.00 90.19 136 LEU A C 1
ATOM 1008 O O . LEU A 1 136 ? -6.731 8.249 20.628 1.00 90.19 136 LEU A O 1
ATOM 1012 N N . ILE A 1 137 ? -5.230 8.252 18.951 1.00 89.50 137 ILE A N 1
ATOM 1013 C CA . ILE A 1 137 ? -4.324 7.256 19.531 1.00 89.50 137 ILE A CA 1
ATOM 1014 C C . ILE A 1 137 ? -3.185 8.014 20.230 1.00 89.50 137 ILE A C 1
ATOM 1016 O O . ILE A 1 137 ? -2.419 8.722 19.572 1.00 89.50 137 ILE A O 1
ATOM 1020 N N . GLU A 1 138 ? -3.100 7.899 21.555 1.00 86.38 138 GLU A N 1
ATOM 1021 C CA . GLU A 1 138 ? -2.170 8.643 22.437 1.00 86.38 138 GLU A CA 1
ATOM 1022 C C . GLU A 1 138 ? -0.819 7.949 22.692 1.00 86.38 138 GLU A C 1
ATOM 1024 O O . GLU A 1 138 ? -0.736 6.696 22.672 1.00 86.38 138 GLU A O 1
#

pLDDT: mean 85.92, std 10.46, range [57.56, 96.38]

Foldseek 3Di:
DQPAAAEDEEDQDCCVVVQAVDQVHRPGSYHYDYPDDLLVLLCVLVVVCLVPVPAQEDEAEAAPVDVSSVSNVVSNCVNNVVSNYHYHYDHDPDPVVVVVDPPDPPPDDAAEAEPVVCVVVVHDDDVVSVVRGPYYHD

Sequence (138 aa):
TRTVPIVFANVADPVDAGFVDSLARPGGNATGFMQFEYSLAGKWPELLREIAPGVTRAAVLRDAAISSGVGQFAVIQAVAPSLGIEVSPINILDGGEIERWPVQVPTKYELAINLKTAKSLGLVVPPTLLARADELIE